Protein AF-A0AAU3FUR0-F1 (afdb_monomer_lite)

Radius of gyration: 19.31 Å; chains: 1; b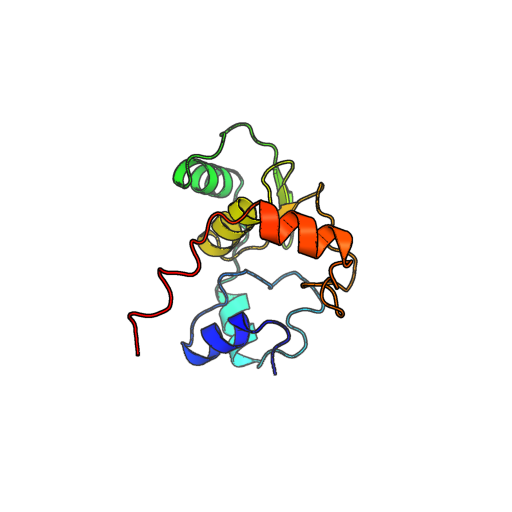ounding box: 51×39×46 Å

Secondary structure (DSSP, 8-state):
--SSHHHHHHHHTT---TT--TT-TTTSTTS-HHHHHHHHHH--PPPHHHHHHHHHHTT--TT--EEE-SS-EEESS--HHHHHHHHHHHTS-EEETTS---TT--SS-SS-----HHHHHHHHHH----TTGGGS--

pLDDT: mean 81.33, std 17.27, range [37.53, 97.44]

Foldseek 3Di:
DFPDVQLVVCVVVQAARLLQQPQPPPGCPPPPPSNVVRSVVLHDFDDPVRLLVQCVVVVHDSPFDWDGDGQEIEGEPCDDVSQSSSSNVRVGHYHYPVDDCDVPNPDPDPDDDDDDPVRVVVVVVVDPPDPVVPPPDD

Sequence (138 aa):
MFRKSFCGVTYAHQVADYNGHIGVPELCDICPAAQLKRCTDAHQAPTEAEFRAAMQSFGYEADAPFLVEDGHVLTHALGEQRRYALQHALGYQVWEVDHPHLHTAHGRALQGYVLSDDEQAQLDQTDPVDPRVWRECN

Structure (mmCIF, N/CA/C/O backbone):
data_AF-A0AAU3FUR0-F1
#
_entry.id   AF-A0AAU3FUR0-F1
#
loop_
_atom_site.group_PDB
_atom_site.id
_atom_site.type_symbol
_atom_site.label_atom_id
_atom_site.label_alt_id
_atom_site.label_comp_id
_atom_site.label_asym_id
_atom_site.label_entity_id
_atom_site.label_seq_id
_atom_site.pdbx_PDB_ins_code
_atom_site.Cartn_x
_atom_site.Cartn_y
_atom_site.Cartn_z
_atom_site.occupancy
_atom_site.B_iso_or_equiv
_atom_site.auth_seq_id
_atom_site.auth_comp_id
_atom_site.auth_asym_id
_atom_site.auth_atom_id
_atom_site.pdbx_PDB_model_num
ATOM 1 N N . MET A 1 1 ? 15.219 2.887 -13.160 1.00 86.00 1 MET A N 1
ATOM 2 C CA . MET A 1 1 ? 15.342 3.891 -12.077 1.00 86.00 1 MET A CA 1
ATOM 3 C C . MET A 1 1 ? 14.166 3.672 -11.127 1.00 86.00 1 MET A C 1
ATOM 5 O O . MET A 1 1 ? 13.300 2.881 -11.464 1.00 86.00 1 MET A O 1
ATOM 9 N N . PHE A 1 2 ? 14.128 4.282 -9.946 1.00 91.56 2 PHE A N 1
ATOM 10 C CA . PHE A 1 2 ? 12.978 4.184 -9.036 1.00 91.56 2 PHE A CA 1
ATOM 11 C C . PHE A 1 2 ? 12.732 5.551 -8.397 1.00 91.56 2 PHE A C 1
ATOM 13 O O . PHE A 1 2 ? 13.705 6.218 -8.049 1.00 91.56 2 PHE A O 1
ATOM 20 N N . ARG A 1 3 ? 11.467 5.969 -8.222 1.00 89.50 3 ARG A N 1
ATOM 21 C CA . ARG A 1 3 ? 11.148 7.176 -7.427 1.00 89.50 3 ARG A CA 1
ATOM 22 C C . ARG A 1 3 ? 11.217 6.912 -5.931 1.00 89.50 3 ARG A C 1
ATOM 24 O O . ARG A 1 3 ? 11.526 7.806 -5.153 1.00 89.50 3 ARG A O 1
ATOM 31 N N . LYS A 1 4 ? 10.922 5.674 -5.536 1.00 88.38 4 LYS A N 1
ATOM 32 C CA . LYS A 1 4 ? 10.902 5.220 -4.149 1.00 88.38 4 LYS A CA 1
ATOM 33 C C . LYS A 1 4 ? 12.024 4.219 -3.927 1.00 88.38 4 LYS A C 1
ATOM 35 O O . LYS A 1 4 ? 12.080 3.190 -4.599 1.00 88.38 4 LYS A O 1
ATOM 40 N N . SER A 1 5 ? 12.899 4.505 -2.965 1.00 88.25 5 SER A N 1
ATOM 41 C CA . SER A 1 5 ? 14.065 3.666 -2.658 1.00 88.25 5 SER A CA 1
ATOM 42 C C . SER A 1 5 ? 13.676 2.223 -2.324 1.00 88.25 5 SER A C 1
ATOM 44 O O . SER A 1 5 ? 14.353 1.292 -2.755 1.00 88.25 5 SER A O 1
ATOM 46 N N . PHE A 1 6 ? 12.541 2.019 -1.645 1.00 87.88 6 PHE A N 1
ATOM 47 C CA . PHE A 1 6 ? 12.024 0.684 -1.324 1.00 87.88 6 PHE A CA 1
ATOM 48 C C . PHE A 1 6 ? 11.655 -0.155 -2.557 1.00 87.88 6 PHE A C 1
ATOM 50 O O . PHE A 1 6 ? 11.847 -1.370 -2.533 1.00 87.88 6 PHE A O 1
ATOM 57 N N . CYS A 1 7 ? 11.242 0.457 -3.673 1.00 93.69 7 CYS A N 1
ATOM 58 C CA . CYS A 1 7 ? 11.056 -0.276 -4.930 1.00 93.69 7 CYS A CA 1
ATOM 59 C C . CYS A 1 7 ? 12.385 -0.814 -5.482 1.00 93.69 7 CYS A C 1
ATOM 61 O O . CYS A 1 7 ? 12.418 -1.888 -6.075 1.00 93.69 7 CYS A O 1
ATOM 63 N N . GLY A 1 8 ? 13.491 -0.094 -5.266 1.00 94.19 8 GLY A N 1
ATOM 64 C CA . GLY A 1 8 ? 14.827 -0.568 -5.630 1.00 94.19 8 GLY A CA 1
ATOM 65 C C . GLY A 1 8 ? 15.289 -1.745 -4.772 1.00 94.19 8 GLY A C 1
ATOM 66 O O . GLY A 1 8 ? 15.827 -2.716 -5.302 1.00 94.19 8 GLY A O 1
ATOM 67 N N . VAL A 1 9 ? 15.022 -1.690 -3.463 1.00 95.31 9 VAL A N 1
ATOM 68 C CA . VAL A 1 9 ? 15.315 -2.788 -2.526 1.00 95.31 9 VAL A CA 1
ATOM 69 C C . VAL A 1 9 ? 14.531 -4.043 -2.914 1.00 95.31 9 VAL A C 1
ATOM 71 O O . VAL A 1 9 ? 15.118 -5.096 -3.151 1.00 95.31 9 VAL A O 1
ATOM 74 N N . THR A 1 10 ? 13.212 -3.933 -3.059 1.00 96.12 10 THR A N 1
ATOM 75 C CA . THR A 1 10 ? 12.345 -5.076 -3.403 1.00 96.12 10 THR A CA 1
ATOM 76 C C . THR A 1 10 ? 12.664 -5.653 -4.782 1.00 96.12 10 THR A C 1
ATOM 78 O O . THR A 1 10 ? 12.683 -6.874 -4.944 1.00 96.12 10 THR A O 1
ATOM 81 N N . TYR A 1 11 ? 13.067 -4.810 -5.739 1.00 97.19 11 TYR A N 1
ATOM 82 C CA . TYR A 1 11 ? 13.589 -5.264 -7.027 1.00 97.19 11 TYR A CA 1
ATOM 83 C C . TYR A 1 11 ? 14.852 -6.119 -6.910 1.00 97.19 11 TYR A C 1
ATOM 85 O O . TYR A 1 11 ? 14.918 -7.180 -7.540 1.00 97.19 11 TYR A O 1
ATOM 93 N N . ALA A 1 12 ? 15.827 -5.694 -6.099 1.00 97.19 12 ALA A N 1
ATOM 94 C CA . ALA A 1 12 ? 17.050 -6.458 -5.853 1.00 97.19 12 ALA A CA 1
ATOM 95 C C . ALA A 1 12 ? 16.756 -7.818 -5.197 1.00 97.19 12 ALA A C 1
ATOM 97 O O . ALA A 1 12 ? 17.395 -8.814 -5.531 1.00 97.19 12 ALA A O 1
ATOM 98 N N . HIS A 1 13 ? 15.740 -7.873 -4.333 1.00 97.06 13 HIS A N 1
ATOM 99 C CA . HIS A 1 13 ? 15.269 -9.100 -3.683 1.00 97.06 13 HIS A CA 1
ATOM 100 C C . HIS A 1 13 ? 14.283 -9.924 -4.517 1.00 97.06 13 HIS A C 1
ATOM 102 O O . HIS A 1 13 ? 13.839 -10.978 -4.078 1.00 97.06 13 HIS A O 1
ATOM 108 N N . GLN A 1 14 ? 13.953 -9.475 -5.725 1.00 97.44 14 GLN A N 1
ATOM 109 C CA . GLN A 1 14 ? 13.026 -10.147 -6.629 1.00 97.44 14 GLN A CA 1
ATOM 110 C C . GLN A 1 14 ? 11.596 -10.335 -6.093 1.00 97.44 14 GLN A C 1
ATOM 112 O O . GLN A 1 14 ? 10.875 -11.215 -6.562 1.00 97.44 14 GLN A O 1
ATOM 117 N N . VAL A 1 15 ? 11.164 -9.472 -5.175 1.00 96.81 15 VAL A N 1
ATOM 118 C CA . VAL A 1 15 ? 9.823 -9.491 -4.570 1.00 96.81 15 VAL A CA 1
ATOM 119 C C . VAL A 1 15 ? 9.009 -8.267 -4.993 1.00 96.81 15 VAL A C 1
ATOM 121 O O . VAL A 1 15 ? 9.561 -7.285 -5.496 1.00 96.81 15 VAL A O 1
ATOM 124 N N . ALA A 1 16 ? 7.687 -8.324 -4.822 1.00 95.56 16 ALA A N 1
ATOM 125 C CA . ALA A 1 16 ? 6.824 -7.160 -5.006 1.00 95.56 16 ALA A CA 1
ATOM 126 C C . ALA A 1 16 ? 7.115 -6.082 -3.947 1.00 95.56 16 ALA A C 1
ATOM 128 O O . ALA A 1 16 ? 7.619 -6.371 -2.860 1.00 95.56 16 ALA A O 1
ATOM 129 N N . ASP A 1 17 ? 6.810 -4.829 -4.278 1.00 94.31 17 ASP A N 1
ATOM 130 C CA . ASP A 1 17 ? 6.876 -3.737 -3.310 1.00 94.31 17 ASP A CA 1
ATOM 131 C C . ASP A 1 17 ? 5.733 -3.851 -2.299 1.00 94.31 17 ASP A C 1
ATOM 133 O O . ASP A 1 17 ? 4.566 -3.894 -2.676 1.00 94.31 17 ASP A O 1
ATOM 137 N N . TYR A 1 18 ? 6.078 -3.856 -1.016 1.00 91.25 18 TYR A N 1
ATOM 138 C CA . TYR A 1 18 ? 5.118 -3.974 0.078 1.00 91.25 18 TYR A CA 1
ATOM 139 C C . TYR A 1 18 ? 4.497 -2.628 0.483 1.00 91.25 18 TYR A C 1
ATOM 141 O O . TYR A 1 18 ? 3.629 -2.604 1.340 1.00 91.25 18 TYR A O 1
ATOM 149 N N . ASN A 1 19 ? 4.898 -1.500 -0.117 1.00 89.62 19 ASN A N 1
ATOM 150 C CA . ASN A 1 19 ? 4.170 -0.234 0.050 1.00 89.62 19 ASN A CA 1
ATOM 151 C C . ASN A 1 19 ? 2.939 -0.151 -0.868 1.00 89.62 19 ASN A C 1
ATOM 153 O O . ASN A 1 19 ? 2.085 0.709 -0.671 1.00 89.62 19 ASN A O 1
ATOM 157 N N . GLY A 1 20 ? 2.841 -1.017 -1.883 1.00 90.31 20 GLY A N 1
ATOM 158 C CA . GLY A 1 20 ? 1.648 -1.139 -2.715 1.00 90.31 20 GLY A CA 1
ATOM 159 C C . GLY A 1 20 ? 1.427 -0.005 -3.713 1.00 90.31 20 GLY A C 1
ATOM 160 O O . GLY A 1 20 ? 0.289 0.363 -3.942 1.00 90.31 20 GLY A O 1
ATOM 161 N N . HIS A 1 21 ? 2.472 0.568 -4.319 1.00 91.38 21 HIS A N 1
ATOM 162 C CA . HIS A 1 21 ? 2.341 1.754 -5.192 1.00 91.38 21 HIS A CA 1
ATOM 163 C C . HIS A 1 21 ? 1.526 1.570 -6.495 1.00 91.38 21 HIS A C 1
ATOM 165 O O . HIS A 1 21 ? 1.309 2.545 -7.215 1.00 91.38 21 HIS A O 1
ATOM 171 N N . ILE A 1 22 ? 1.102 0.349 -6.839 1.00 90.56 22 ILE A N 1
ATOM 172 C CA . ILE A 1 22 ? 0.216 0.130 -7.991 1.00 90.56 22 ILE A CA 1
ATOM 173 C C . ILE A 1 22 ? -1.113 0.848 -7.738 1.00 90.56 22 ILE A C 1
ATOM 175 O O . ILE A 1 22 ? -1.660 0.764 -6.646 1.00 90.56 22 ILE A O 1
ATOM 179 N N . GLY A 1 23 ? -1.612 1.567 -8.745 1.00 81.50 23 GLY A N 1
ATOM 180 C CA . GLY A 1 23 ? -2.820 2.389 -8.623 1.00 81.50 23 GLY A CA 1
ATOM 181 C C . GLY A 1 23 ? -2.550 3.844 -8.233 1.00 81.50 23 GLY A C 1
ATOM 182 O O . GLY A 1 23 ? -3.431 4.674 -8.414 1.00 81.50 23 GLY A O 1
ATOM 183 N N . VAL A 1 24 ? -1.326 4.188 -7.809 1.00 82.44 24 VAL A N 1
ATOM 184 C CA . VAL A 1 24 ? -0.883 5.584 -7.682 1.00 82.44 24 VAL A CA 1
ATOM 185 C C . VAL A 1 24 ? -0.165 5.951 -8.975 1.00 82.44 24 VAL A C 1
ATOM 187 O O . VAL A 1 24 ? 0.921 5.410 -9.239 1.00 82.44 24 VAL A O 1
ATOM 190 N N . PRO A 1 25 ? -0.737 6.837 -9.812 1.00 67.75 25 PRO A N 1
ATOM 191 C CA . PRO A 1 25 ? -0.022 7.377 -10.960 1.00 67.75 25 PRO A CA 1
ATOM 192 C C . PRO A 1 25 ? 1.283 8.040 -10.476 1.00 67.75 25 PRO A C 1
ATOM 194 O O . PRO A 1 25 ? 1.565 8.093 -9.287 1.00 67.75 25 PRO A O 1
ATOM 197 N N . GLU A 1 26 ? 2.176 8.465 -11.361 1.00 79.56 26 GLU A N 1
ATOM 198 C CA . GLU A 1 26 ? 3.457 9.113 -11.013 1.00 79.56 26 GLU A CA 1
ATOM 199 C C . GLU A 1 26 ? 4.503 8.330 -10.190 1.00 79.56 26 GLU A C 1
ATOM 201 O O . GLU A 1 26 ? 5.676 8.648 -10.335 1.00 79.56 26 GLU A O 1
ATOM 206 N N . LEU A 1 27 ? 4.182 7.323 -9.368 1.00 86.00 27 LEU A N 1
ATOM 207 C CA . LEU A 1 27 ? 5.180 6.635 -8.526 1.00 86.00 27 LEU A CA 1
ATOM 208 C C . LEU A 1 27 ? 5.947 5.536 -9.257 1.00 86.00 27 LEU A C 1
ATOM 210 O O . LEU A 1 27 ? 7.141 5.329 -9.009 1.00 86.00 27 LEU A O 1
ATOM 214 N N . CYS A 1 28 ? 5.257 4.824 -10.144 1.00 90.44 28 CYS A N 1
ATOM 215 C CA . CYS A 1 28 ? 5.788 3.647 -10.827 1.00 90.44 28 CYS A CA 1
ATOM 216 C C . CYS A 1 28 ? 6.218 3.906 -12.278 1.00 90.44 28 CYS A C 1
ATOM 218 O O . CYS A 1 28 ? 6.720 2.988 -12.924 1.00 90.44 28 CYS A O 1
ATOM 220 N N . ASP A 1 29 ? 6.061 5.131 -12.782 1.00 89.44 29 ASP A N 1
ATOM 221 C CA . ASP A 1 29 ? 6.295 5.515 -14.183 1.00 89.44 29 ASP A CA 1
ATOM 222 C C . ASP A 1 29 ? 7.734 5.269 -14.682 1.00 89.44 29 ASP A C 1
ATOM 224 O O . ASP A 1 29 ? 7.950 5.060 -15.873 1.00 89.44 29 ASP A O 1
ATOM 228 N N . ILE A 1 30 ? 8.715 5.243 -13.776 1.00 92.06 30 ILE A N 1
ATOM 229 C CA . ILE A 1 30 ? 10.130 4.979 -14.092 1.00 92.06 30 ILE A CA 1
ATOM 230 C C . ILE A 1 30 ? 10.650 3.623 -13.591 1.00 92.06 30 ILE A C 1
ATOM 232 O O . ILE A 1 30 ? 11.845 3.333 -13.755 1.00 92.06 30 ILE A O 1
ATOM 236 N N . CYS A 1 31 ? 9.795 2.803 -12.967 1.00 94.38 31 CYS A N 1
ATOM 237 C CA . CYS A 1 31 ? 10.170 1.478 -12.471 1.00 94.38 31 CYS A CA 1
ATOM 238 C C . CYS A 1 31 ? 10.534 0.535 -13.636 1.00 94.38 31 CYS A C 1
ATOM 240 O O . CYS A 1 31 ? 9.901 0.580 -14.691 1.00 94.38 31 CYS A O 1
ATOM 242 N N . PRO A 1 32 ? 11.518 -0.372 -13.476 1.00 95.81 32 PRO A N 1
ATOM 243 C CA . PRO A 1 32 ? 11.793 -1.402 -14.472 1.00 95.81 32 PRO A CA 1
ATOM 244 C C . PRO A 1 32 ? 10.562 -2.280 -14.723 1.00 95.81 32 PRO A C 1
ATOM 246 O O . PRO A 1 32 ? 9.884 -2.679 -13.775 1.00 95.81 32 PRO A O 1
ATOM 249 N N . ALA A 1 33 ? 10.333 -2.665 -15.982 1.00 96.12 33 ALA A N 1
ATOM 250 C CA . ALA A 1 33 ? 9.176 -3.471 -16.385 1.00 96.12 33 ALA A CA 1
ATOM 251 C C . ALA A 1 33 ? 9.039 -4.782 -15.590 1.00 96.12 33 ALA A C 1
ATOM 253 O O . ALA A 1 33 ? 7.933 -5.191 -15.251 1.00 96.12 33 ALA A O 1
ATOM 254 N N . ALA A 1 34 ? 10.162 -5.417 -15.236 1.00 96.94 34 ALA A N 1
ATOM 255 C CA . ALA A 1 34 ? 10.157 -6.622 -14.410 1.00 96.94 34 ALA A CA 1
ATOM 256 C C . ALA A 1 34 ? 9.621 -6.369 -12.989 1.00 96.94 34 ALA A C 1
ATOM 258 O O . ALA A 1 34 ? 8.905 -7.216 -12.461 1.00 96.94 34 ALA A O 1
ATOM 259 N N . GLN A 1 35 ? 9.923 -5.214 -12.379 1.00 96.75 35 GLN A N 1
ATOM 260 C CA . GLN A 1 35 ? 9.356 -4.861 -11.074 1.00 96.75 35 GLN A CA 1
ATOM 261 C C . GLN A 1 35 ? 7.882 -4.508 -11.195 1.00 96.75 35 GLN A C 1
ATOM 263 O O . GLN A 1 35 ? 7.083 -4.990 -10.401 1.00 96.75 35 GLN A O 1
ATOM 268 N N . LEU A 1 36 ? 7.531 -3.707 -12.207 1.00 95.31 36 LEU A N 1
ATOM 269 C CA . LEU A 1 36 ? 6.145 -3.332 -12.462 1.00 95.31 36 LEU A CA 1
ATOM 270 C C . LEU A 1 36 ? 5.277 -4.581 -12.617 1.00 95.31 36 LEU A C 1
ATOM 272 O O . LEU A 1 36 ? 4.272 -4.694 -11.931 1.00 95.31 36 LEU A O 1
ATOM 276 N 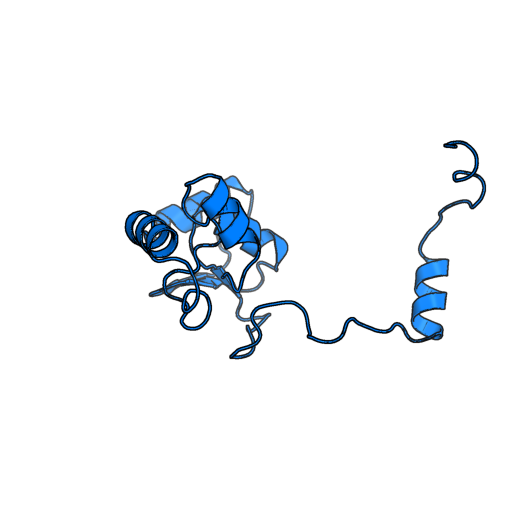N . LYS A 1 37 ? 5.725 -5.565 -13.409 1.00 96.50 37 LYS A N 1
ATOM 277 C CA . LYS A 1 37 ? 5.021 -6.839 -13.564 1.00 96.50 37 LYS A CA 1
ATOM 278 C C . LYS A 1 37 ? 4.816 -7.557 -12.228 1.00 96.50 37 LYS A C 1
ATOM 280 O O . LYS A 1 37 ? 3.694 -7.944 -11.937 1.00 96.50 37 LYS A O 1
ATOM 285 N N . ARG A 1 38 ? 5.864 -7.725 -11.410 1.00 97.12 38 ARG A N 1
ATOM 286 C CA . ARG A 1 38 ? 5.742 -8.394 -10.098 1.00 97.12 38 ARG A CA 1
ATOM 287 C C . ARG A 1 38 ? 4.755 -7.680 -9.184 1.00 97.12 38 ARG A C 1
ATOM 289 O O . ARG A 1 38 ? 3.953 -8.337 -8.535 1.00 97.12 38 ARG A O 1
ATOM 296 N N . CYS A 1 39 ? 4.825 -6.352 -9.130 1.00 95.56 39 CYS A N 1
ATOM 297 C CA . CYS A 1 39 ? 3.912 -5.563 -8.319 1.00 95.56 39 CYS A CA 1
ATOM 298 C C . CYS A 1 39 ? 2.476 -5.667 -8.839 1.00 95.56 39 CYS A C 1
ATOM 300 O O . CYS A 1 39 ? 1.580 -5.845 -8.033 1.00 95.56 39 CYS A O 1
ATOM 302 N N . THR A 1 40 ? 2.251 -5.609 -10.156 1.00 94.50 40 THR A N 1
ATOM 303 C CA . THR A 1 40 ? 0.920 -5.792 -10.752 1.00 94.50 40 THR A CA 1
ATOM 304 C C . THR A 1 40 ? 0.368 -7.193 -10.495 1.00 94.50 40 THR A C 1
ATOM 306 O O . THR A 1 40 ? -0.791 -7.312 -10.124 1.00 94.50 40 THR A O 1
ATOM 309 N N . ASP A 1 41 ? 1.186 -8.242 -10.637 1.00 96.00 41 ASP A N 1
ATOM 310 C CA . ASP A 1 41 ? 0.771 -9.627 -10.372 1.00 96.00 41 ASP A CA 1
ATOM 311 C C . ASP A 1 41 ? 0.405 -9.846 -8.889 1.00 96.00 41 ASP A C 1
ATOM 313 O O . ASP A 1 41 ? -0.451 -10.670 -8.581 1.00 96.00 41 ASP A O 1
ATOM 317 N N . ALA A 1 42 ? 1.072 -9.135 -7.973 1.00 94.06 42 ALA A N 1
ATOM 318 C CA . ALA A 1 42 ? 0.835 -9.212 -6.531 1.00 94.06 42 ALA A CA 1
ATOM 319 C C . ALA A 1 42 ? -0.218 -8.213 -6.023 1.00 94.06 42 ALA A C 1
ATOM 321 O O . ALA A 1 42 ? -0.582 -8.261 -4.849 1.00 94.06 42 ALA A O 1
ATOM 322 N N . HIS A 1 43 ? -0.671 -7.281 -6.864 1.00 93.56 43 HIS A N 1
ATOM 323 C CA . HIS A 1 43 ? -1.574 -6.222 -6.444 1.00 93.56 43 HIS A CA 1
ATOM 324 C C . HIS A 1 43 ? -2.985 -6.770 -6.268 1.00 93.56 43 HIS A C 1
ATOM 326 O O . HIS A 1 43 ? -3.637 -7.170 -7.231 1.00 93.56 43 HIS A O 1
ATOM 332 N N . GLN A 1 44 ? -3.459 -6.738 -5.029 1.00 92.44 44 GLN A N 1
ATOM 333 C CA . GLN A 1 44 ? -4.801 -7.153 -4.667 1.00 92.44 44 GLN A CA 1
ATOM 334 C C . GLN A 1 44 ? -5.380 -6.122 -3.703 1.00 92.44 44 GLN A C 1
ATOM 336 O O . GLN A 1 44 ? -4.814 -5.880 -2.639 1.00 92.44 44 GLN A O 1
ATOM 341 N N . ALA A 1 45 ? -6.505 -5.513 -4.079 1.00 93.00 45 ALA A N 1
ATOM 342 C CA . ALA A 1 45 ? -7.236 -4.643 -3.169 1.00 93.00 45 ALA A CA 1
ATOM 343 C C . ALA A 1 45 ? -7.771 -5.469 -1.988 1.00 93.00 45 ALA A C 1
ATOM 345 O O . ALA A 1 45 ? -8.383 -6.519 -2.235 1.00 93.00 45 ALA A O 1
ATOM 346 N N . PRO A 1 46 ? -7.548 -5.032 -0.734 1.00 95.19 46 PRO A N 1
ATOM 347 C CA . PRO A 1 46 ? -8.101 -5.710 0.424 1.00 95.19 46 PRO A CA 1
ATOM 348 C C . PRO A 1 46 ? -9.614 -5.502 0.471 1.00 95.19 46 PRO A C 1
ATOM 350 O O . PRO A 1 46 ? -10.124 -4.415 0.209 1.00 95.19 46 PRO A O 1
ATOM 353 N N . THR A 1 47 ? -10.347 -6.531 0.868 1.00 96.19 47 THR A N 1
ATOM 354 C CA . THR A 1 47 ? -11.741 -6.383 1.291 1.00 96.19 47 THR A CA 1
ATOM 355 C C . THR A 1 47 ? -11.818 -5.623 2.618 1.00 96.19 47 THR A C 1
ATOM 357 O O . THR A 1 47 ? -10.862 -5.595 3.398 1.00 96.19 47 THR A O 1
ATOM 360 N N . GLU A 1 48 ? -12.984 -5.059 2.947 1.00 95.19 48 GLU A N 1
ATOM 361 C CA . GLU A 1 48 ? -13.182 -4.431 4.262 1.00 95.19 48 GLU A CA 1
ATOM 362 C C . GLU A 1 48 ? -12.912 -5.395 5.426 1.00 95.19 48 GLU A C 1
ATOM 364 O O . GLU A 1 48 ? -12.410 -4.987 6.473 1.00 95.19 48 GLU A O 1
ATOM 369 N N . ALA A 1 49 ? -13.249 -6.676 5.255 1.00 95.12 49 ALA A N 1
ATOM 370 C CA . ALA A 1 49 ? -13.020 -7.698 6.269 1.00 95.12 49 ALA A CA 1
ATOM 371 C C . ALA A 1 49 ? -11.520 -7.947 6.489 1.00 95.12 49 ALA A C 1
ATOM 373 O O . ALA A 1 49 ? -11.075 -8.013 7.634 1.00 95.12 49 ALA A O 1
ATOM 374 N N . GLU A 1 50 ? -10.736 -8.031 5.412 1.00 96.31 50 GLU A N 1
ATOM 375 C CA . GLU A 1 50 ? -9.276 -8.174 5.480 1.00 96.31 50 GLU A CA 1
ATOM 376 C C . GLU A 1 50 ? -8.617 -6.933 6.087 1.00 96.31 50 GLU A C 1
ATOM 378 O O . GLU A 1 50 ? -7.735 -7.064 6.936 1.00 96.31 50 GLU A O 1
ATOM 383 N N . PHE A 1 51 ? -9.085 -5.732 5.730 1.00 95.88 51 PHE A N 1
ATOM 384 C CA . PHE A 1 51 ? -8.575 -4.494 6.318 1.00 95.88 51 PHE A CA 1
ATOM 385 C C . PHE A 1 51 ? -8.858 -4.421 7.826 1.00 95.88 51 PHE A C 1
ATOM 387 O O . PHE A 1 51 ? -7.949 -4.148 8.612 1.00 95.88 51 PHE A O 1
ATOM 394 N N . ARG A 1 52 ? -10.082 -4.762 8.266 1.00 95.19 52 ARG A N 1
ATOM 395 C CA . ARG A 1 52 ? -10.417 -4.857 9.702 1.00 95.19 52 ARG A CA 1
ATOM 396 C C . ARG A 1 52 ? -9.564 -5.895 10.421 1.00 95.19 52 ARG A C 1
ATOM 398 O O . ARG A 1 52 ? -9.093 -5.625 11.523 1.00 95.19 52 ARG A O 1
ATOM 405 N N . ALA A 1 53 ? -9.345 -7.061 9.816 1.00 95.50 53 ALA A N 1
ATOM 406 C CA . ALA A 1 53 ? -8.494 -8.095 10.399 1.00 95.50 53 ALA A CA 1
ATOM 407 C C . ALA A 1 53 ? -7.044 -7.606 10.567 1.00 95.50 53 ALA A C 1
ATOM 409 O O . ALA A 1 53 ? -6.434 -7.836 11.612 1.00 95.50 53 ALA A O 1
ATOM 410 N N . ALA A 1 54 ? -6.511 -6.868 9.586 1.00 95.69 54 ALA A N 1
ATOM 411 C CA . ALA A 1 54 ? -5.193 -6.249 9.687 1.00 95.69 54 ALA A CA 1
ATOM 412 C C . ALA A 1 54 ? -5.135 -5.216 10.825 1.00 95.69 54 ALA A C 1
ATOM 414 O O . ALA A 1 54 ? -4.230 -5.286 11.657 1.00 95.69 54 ALA A O 1
ATOM 415 N N . MET A 1 55 ? -6.125 -4.323 10.933 1.00 95.56 55 MET A N 1
ATOM 416 C CA . MET A 1 55 ? -6.222 -3.361 12.043 1.00 95.56 55 MET A CA 1
ATOM 417 C C . MET A 1 55 ? -6.233 -4.056 13.409 1.00 95.56 55 MET A C 1
ATOM 419 O O . MET A 1 55 ? -5.466 -3.685 14.298 1.00 95.56 55 MET A O 1
ATOM 423 N N . GLN A 1 56 ? -7.032 -5.114 13.557 1.00 94.81 56 GLN A N 1
ATOM 424 C CA . GLN A 1 56 ? -7.088 -5.912 14.784 1.00 94.81 56 GLN A CA 1
ATOM 425 C C . GLN A 1 56 ? -5.749 -6.586 15.099 1.00 94.81 56 GLN A C 1
ATOM 427 O O . GLN A 1 56 ? -5.337 -6.606 16.258 1.00 94.81 56 GLN A O 1
ATOM 432 N N . SER A 1 57 ? -5.036 -7.094 14.088 1.00 96.00 57 SER A N 1
ATOM 433 C CA . SER A 1 57 ? -3.732 -7.744 14.281 1.00 96.00 57 SER A CA 1
ATOM 434 C C . SER A 1 57 ? -2.661 -6.803 14.850 1.00 96.00 57 SER A C 1
ATOM 436 O O . S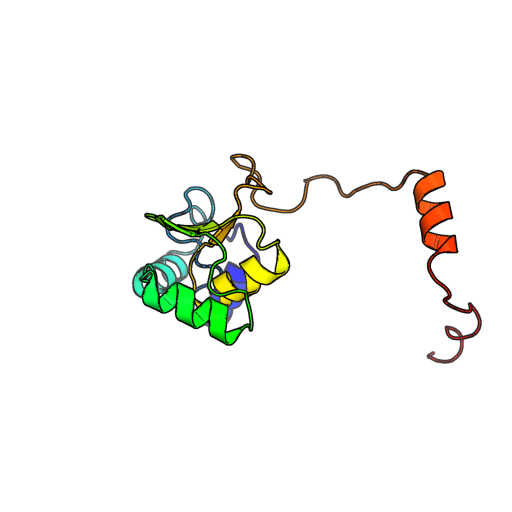ER A 1 57 ? -1.765 -7.253 15.562 1.00 96.00 57 SER A O 1
ATOM 438 N N . PHE A 1 58 ? -2.787 -5.496 14.596 1.00 94.44 58 PHE A N 1
ATOM 439 C CA . PHE A 1 58 ? -1.926 -4.456 15.161 1.00 94.44 58 PHE A CA 1
ATOM 440 C C . PHE A 1 58 ? -2.474 -3.831 16.454 1.00 94.44 58 PHE A C 1
ATOM 442 O O . PHE A 1 58 ? -1.855 -2.916 17.000 1.00 94.44 58 PHE A O 1
ATOM 449 N N . GLY A 1 59 ? -3.615 -4.313 16.958 1.00 94.44 59 GLY A N 1
ATOM 450 C CA . GLY A 1 59 ? -4.266 -3.782 18.155 1.00 94.44 59 GLY A CA 1
ATOM 451 C C . GLY A 1 59 ? -4.857 -2.385 17.960 1.00 94.44 59 GLY A C 1
ATOM 452 O O . GLY A 1 59 ? -4.873 -1.599 18.903 1.00 94.44 59 GLY A O 1
ATOM 453 N N . TYR A 1 60 ? -5.281 -2.042 16.740 1.00 93.12 60 TYR A N 1
ATOM 454 C CA . TYR A 1 60 ? -5.965 -0.777 16.466 1.00 93.12 60 TYR A CA 1
ATOM 455 C C . TYR A 1 60 ? -7.457 -0.892 16.774 1.00 93.12 60 TYR A C 1
ATOM 457 O O . TYR A 1 60 ? -8.034 -1.979 16.714 1.00 93.12 60 TYR A O 1
ATOM 465 N N . GLU A 1 61 ? -8.075 0.247 17.084 1.00 85.25 61 GLU A N 1
ATOM 466 C CA . GLU A 1 61 ? -9.502 0.316 17.388 1.00 85.25 61 GLU A CA 1
ATOM 467 C C . GLU A 1 61 ? -10.333 -0.183 16.199 1.00 85.25 61 GLU A C 1
ATOM 469 O O . GLU A 1 61 ? -10.148 0.247 15.058 1.00 85.25 61 GLU A O 1
ATOM 474 N N . ALA A 1 62 ? -11.242 -1.125 16.459 1.00 73.75 62 ALA A N 1
ATOM 475 C CA . ALA A 1 62 ? -12.005 -1.814 15.416 1.00 73.75 62 ALA A CA 1
ATOM 476 C C . ALA A 1 62 ? -13.070 -0.927 14.741 1.00 73.75 62 ALA A C 1
ATOM 478 O O . ALA A 1 62 ? -13.590 -1.285 13.679 1.00 73.75 62 ALA A O 1
ATOM 479 N N . ASP A 1 63 ? -13.412 0.195 15.371 1.00 78.75 63 ASP A N 1
ATOM 480 C CA . ASP A 1 63 ? -14.391 1.180 14.918 1.00 78.75 63 ASP A CA 1
ATOM 481 C C . ASP A 1 63 ? -13.759 2.386 14.207 1.00 78.75 63 ASP A C 1
ATOM 483 O O . ASP A 1 63 ? -14.492 3.243 13.711 1.00 78.75 63 ASP A O 1
ATOM 487 N N . ALA A 1 64 ? -12.425 2.444 14.103 1.00 82.75 64 ALA A N 1
ATOM 488 C CA . ALA A 1 64 ? -11.761 3.516 13.378 1.00 82.75 64 ALA A CA 1
ATOM 489 C C . ALA A 1 64 ? -12.224 3.534 11.901 1.00 82.75 64 ALA A C 1
ATOM 491 O O . ALA A 1 64 ? -12.213 2.496 11.226 1.00 82.75 64 ALA A O 1
ATOM 492 N N . PRO A 1 65 ? -12.675 4.695 11.393 1.00 87.62 65 PRO A N 1
ATOM 493 C CA . PRO A 1 65 ? -13.320 4.787 10.091 1.00 87.62 65 PRO A CA 1
ATOM 494 C C . PRO A 1 65 ? -12.317 4.623 8.945 1.00 87.62 65 PRO A C 1
ATOM 496 O O . PRO A 1 65 ? -11.233 5.211 8.943 1.00 87.62 65 PRO A O 1
ATOM 499 N N . PHE A 1 66 ? -12.720 3.856 7.932 1.00 93.19 66 PHE A N 1
ATOM 500 C CA . PHE A 1 66 ? -11.984 3.695 6.684 1.00 93.19 66 PHE A CA 1
ATOM 501 C C . PHE A 1 66 ? -12.935 3.465 5.502 1.00 93.19 66 PHE A C 1
ATOM 503 O O . PHE A 1 66 ? -14.090 3.077 5.693 1.00 93.19 66 PHE A O 1
ATOM 510 N N . LEU A 1 67 ? -12.433 3.680 4.288 1.00 91.69 67 LEU A N 1
ATOM 511 C CA . LEU A 1 67 ? -13.112 3.402 3.025 1.00 91.69 67 LEU A CA 1
ATOM 512 C C . LEU A 1 67 ? -12.144 2.687 2.080 1.00 91.69 67 LEU A C 1
ATOM 514 O O . LEU A 1 67 ? -11.047 3.180 1.833 1.00 91.69 67 LEU A O 1
ATOM 518 N N . VAL A 1 68 ? -12.542 1.528 1.558 1.00 91.62 68 VAL A N 1
ATOM 519 C CA . VAL A 1 68 ? -11.777 0.829 0.517 1.00 91.62 68 VAL A CA 1
ATOM 520 C C . VAL A 1 68 ? -12.174 1.407 -0.838 1.00 91.62 68 VAL A C 1
ATOM 522 O O . VAL A 1 68 ? -13.336 1.312 -1.230 1.00 91.62 68 VAL A O 1
ATOM 525 N N . GLU A 1 69 ? -11.213 1.988 -1.549 1.00 86.75 69 GLU A N 1
ATOM 526 C CA . GLU A 1 69 ? -11.391 2.553 -2.885 1.00 86.75 69 GLU A CA 1
ATOM 527 C C . GLU A 1 69 ? -10.486 1.848 -3.904 1.00 86.75 69 GLU A C 1
ATOM 529 O O . GLU A 1 69 ? -9.668 0.989 -3.565 1.00 86.75 69 GLU A O 1
ATOM 534 N N . ASP A 1 70 ? -10.637 2.207 -5.180 1.00 81.62 70 ASP A N 1
ATOM 535 C CA . ASP A 1 70 ? -9.723 1.733 -6.214 1.00 81.62 70 ASP A CA 1
ATOM 536 C C . ASP A 1 70 ? -8.349 2.406 -6.052 1.00 81.62 70 ASP A C 1
ATOM 538 O O . ASP A 1 70 ? -8.217 3.632 -6.009 1.00 81.62 70 ASP A O 1
ATOM 542 N N . GLY A 1 71 ? -7.314 1.585 -5.913 1.00 83.12 71 GLY A N 1
ATOM 543 C CA . GLY A 1 71 ? -5.920 1.991 -5.740 1.00 83.12 71 GLY A CA 1
ATOM 544 C C . GLY A 1 71 ? -5.485 2.325 -4.309 1.00 83.12 71 GLY A C 1
ATOM 545 O O . GLY A 1 71 ? -4.279 2.374 -4.074 1.00 83.12 71 GLY A O 1
ATOM 546 N N . HIS A 1 72 ? -6.399 2.537 -3.351 1.00 89.75 72 HIS A N 1
ATOM 547 C CA . HIS A 1 72 ? -6.039 2.835 -1.958 1.00 89.75 72 HIS A CA 1
ATOM 548 C C . HIS A 1 72 ? -7.181 2.608 -0.949 1.00 89.75 72 HIS A C 1
ATOM 550 O O . HIS A 1 72 ? -8.351 2.523 -1.302 1.00 89.75 72 HIS A O 1
ATOM 556 N N . VAL A 1 73 ? -6.834 2.529 0.337 1.00 92.69 73 VAL A N 1
ATOM 557 C CA . VAL A 1 73 ? -7.774 2.603 1.462 1.00 92.69 73 VAL A CA 1
ATOM 558 C C . VAL A 1 73 ? -7.633 3.964 2.127 1.00 92.69 73 VAL A C 1
ATOM 560 O O . VAL A 1 73 ? -6.548 4.323 2.585 1.00 92.69 73 VAL A O 1
ATOM 563 N N . LEU A 1 74 ? -8.716 4.725 2.204 1.00 90.81 74 LEU A N 1
ATOM 564 C CA . LEU A 1 74 ? -8.753 6.014 2.880 1.00 90.81 74 LEU A CA 1
ATOM 565 C C . LEU A 1 74 ? -9.078 5.819 4.365 1.00 90.81 74 LEU A C 1
ATOM 567 O O . LEU A 1 74 ? -10.010 5.100 4.708 1.00 90.81 74 LEU A O 1
ATOM 571 N N . THR A 1 75 ? -8.322 6.462 5.250 1.00 90.25 75 THR A N 1
ATOM 572 C CA . THR A 1 75 ? -8.486 6.392 6.713 1.00 90.25 75 THR A CA 1
ATOM 573 C C . THR A 1 75 ? -8.566 7.787 7.329 1.00 90.25 75 THR A C 1
ATOM 575 O O . THR A 1 75 ? -8.234 8.783 6.681 1.00 90.25 75 THR A O 1
ATOM 578 N N . HIS A 1 76 ? -8.999 7.861 8.586 1.00 84.25 76 HIS A N 1
ATOM 579 C CA . HIS A 1 76 ? -9.006 9.085 9.387 1.00 84.25 76 HIS A CA 1
ATOM 580 C C . HIS A 1 76 ? -8.458 8.799 10.789 1.00 84.25 76 HIS A C 1
ATOM 582 O O . HIS A 1 76 ? -8.749 7.749 11.365 1.00 84.25 76 HIS A O 1
ATOM 588 N N . ALA A 1 77 ? -7.678 9.740 11.322 1.00 82.06 77 ALA A N 1
ATOM 589 C CA . ALA A 1 77 ? -7.088 9.729 12.658 1.00 82.06 77 ALA A CA 1
ATOM 590 C C . ALA A 1 77 ? -6.265 8.468 13.003 1.00 82.06 77 ALA A C 1
ATOM 592 O O . ALA A 1 77 ? -6.138 8.089 14.171 1.00 82.06 77 ALA A O 1
ATOM 593 N N . LEU A 1 78 ? -5.686 7.809 11.999 1.00 84.88 78 LEU A N 1
ATOM 594 C CA . LEU A 1 78 ? -4.846 6.630 12.182 1.00 84.88 78 LEU A CA 1
ATOM 595 C C . LEU A 1 78 ? -3.393 7.025 12.501 1.00 84.88 78 LEU A C 1
ATOM 597 O O . LEU A 1 78 ? -2.724 6.362 13.293 1.00 84.88 78 LEU A O 1
ATOM 601 N N . GLY A 1 79 ? -2.915 8.124 11.924 1.00 84.00 79 GLY A N 1
ATOM 602 C CA . GLY A 1 79 ? -1.546 8.607 12.017 1.00 84.00 79 GLY A CA 1
ATOM 603 C C . GLY A 1 79 ? -0.563 7.835 11.130 1.00 84.00 79 GLY A C 1
ATOM 604 O O . GLY A 1 79 ? -0.734 6.656 10.808 1.00 84.00 79 GLY A O 1
ATOM 605 N N . GLU A 1 80 ? 0.533 8.505 10.767 1.00 84.31 80 GLU A N 1
ATOM 606 C CA . GLU A 1 80 ? 1.493 8.034 9.761 1.00 84.31 80 GLU A CA 1
ATOM 607 C C . GLU A 1 80 ? 2.074 6.637 10.049 1.00 84.31 80 GLU A C 1
ATOM 609 O O . GLU A 1 80 ? 2.111 5.785 9.162 1.00 84.31 80 GLU A O 1
ATOM 614 N N . GLN A 1 81 ? 2.512 6.374 11.284 1.00 89.00 81 GLN A N 1
ATOM 615 C CA . GLN A 1 81 ? 3.183 5.111 11.621 1.00 89.00 81 GLN A CA 1
ATOM 616 C C . GLN A 1 81 ? 2.239 3.908 11.543 1.00 89.00 81 GLN A C 1
ATOM 618 O O . GLN A 1 81 ? 2.603 2.857 11.014 1.00 89.00 81 GLN A O 1
ATOM 623 N N . ARG A 1 82 ? 1.007 4.069 12.033 1.00 91.94 82 ARG A N 1
ATOM 624 C CA . ARG A 1 82 ? -0.008 3.011 11.994 1.00 91.94 82 ARG A CA 1
ATOM 625 C C . ARG A 1 82 ? -0.465 2.737 10.564 1.00 91.94 82 ARG A C 1
ATOM 627 O O . ARG A 1 82 ? -0.617 1.584 10.165 1.00 91.94 82 ARG A O 1
ATOM 634 N N . ARG A 1 83 ? -0.592 3.797 9.765 1.00 91.31 83 ARG A N 1
ATOM 635 C CA . ARG A 1 83 ? -0.860 3.713 8.329 1.00 91.31 83 ARG A CA 1
ATOM 636 C C . ARG A 1 83 ? 0.220 2.908 7.600 1.00 91.31 83 ARG A C 1
ATOM 638 O O . ARG A 1 83 ? -0.126 2.002 6.849 1.00 91.31 83 ARG A O 1
ATOM 645 N N . TYR A 1 84 ? 1.509 3.167 7.850 1.00 90.88 84 TYR A N 1
ATOM 646 C CA . TYR A 1 84 ? 2.598 2.390 7.235 1.00 90.88 84 TYR A CA 1
ATOM 647 C C . TYR A 1 84 ? 2.573 0.911 7.619 1.00 90.88 84 TYR A C 1
ATOM 649 O O . TYR A 1 84 ? 2.825 0.064 6.765 1.00 90.88 84 TYR A O 1
ATOM 657 N N . ALA A 1 85 ? 2.245 0.582 8.870 1.00 93.69 85 ALA A N 1
ATOM 658 C CA . ALA A 1 85 ? 2.127 -0.812 9.292 1.00 93.69 85 ALA A CA 1
ATOM 659 C C . ALA A 1 85 ? 1.060 -1.564 8.477 1.00 93.69 85 ALA A C 1
ATOM 661 O O . ALA A 1 85 ? 1.330 -2.657 7.977 1.00 93.69 85 ALA A O 1
ATOM 662 N N . LEU A 1 86 ? -0.109 -0.947 8.265 1.00 94.69 86 LEU A N 1
ATOM 663 C CA . LEU A 1 86 ? -1.163 -1.512 7.416 1.00 94.69 86 LEU A CA 1
ATOM 664 C C . LEU A 1 86 ? -0.739 -1.595 5.947 1.00 94.69 86 LEU A C 1
ATOM 666 O O . LEU A 1 86 ? -0.956 -2.633 5.327 1.00 94.69 86 LEU A O 1
ATOM 670 N N . GLN A 1 87 ? -0.095 -0.551 5.408 1.00 93.44 87 GLN A N 1
ATOM 671 C CA . GLN A 1 87 ? 0.420 -0.566 4.034 1.00 93.44 87 GLN A CA 1
ATOM 672 C C . GLN A 1 87 ? 1.352 -1.758 3.809 1.00 93.44 87 GLN A C 1
ATOM 674 O O . GLN A 1 87 ? 1.136 -2.540 2.889 1.00 93.44 87 GLN A O 1
ATOM 679 N N . HIS A 1 88 ? 2.339 -1.931 4.690 1.00 93.81 88 HIS A N 1
ATOM 680 C CA . HIS A 1 88 ? 3.323 -3.007 4.602 1.00 93.81 88 HIS A CA 1
ATOM 681 C C . HIS A 1 88 ? 2.716 -4.399 4.778 1.00 93.81 88 HIS A C 1
ATOM 683 O O . HIS A 1 88 ? 3.152 -5.339 4.116 1.00 93.81 88 HIS A O 1
ATOM 689 N N . ALA A 1 89 ? 1.729 -4.541 5.666 1.00 94.69 89 ALA A N 1
ATOM 690 C CA . ALA A 1 89 ? 1.059 -5.816 5.896 1.00 94.69 89 ALA A CA 1
ATOM 691 C C . ALA A 1 89 ? 0.194 -6.244 4.707 1.00 94.69 89 ALA A C 1
ATOM 693 O O . ALA A 1 89 ? 0.114 -7.431 4.403 1.00 94.69 89 ALA A O 1
AT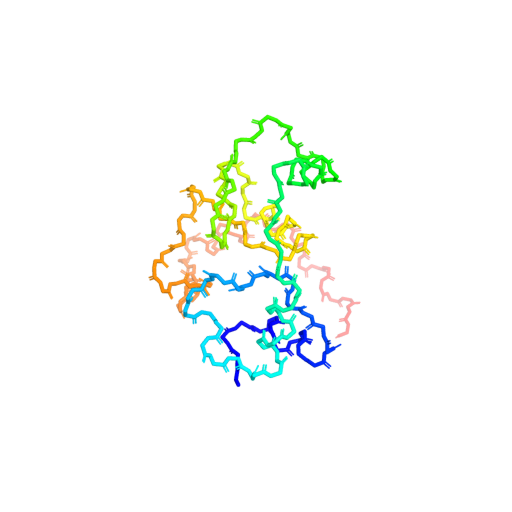OM 694 N N . LEU A 1 90 ? -0.451 -5.280 4.048 1.00 94.69 90 LEU A N 1
ATOM 695 C CA . LEU A 1 90 ? -1.409 -5.538 2.975 1.00 94.69 90 LEU A CA 1
ATOM 696 C C . LEU A 1 90 ? -0.793 -5.434 1.578 1.00 94.69 90 LEU A C 1
ATOM 698 O O . LEU A 1 90 ? -1.404 -5.885 0.615 1.00 94.69 90 LEU A O 1
ATOM 702 N N . GLY A 1 91 ? 0.390 -4.828 1.437 1.00 93.88 91 GLY A N 1
ATOM 703 C CA . GLY A 1 91 ? 0.955 -4.524 0.123 1.00 93.88 91 GLY A CA 1
ATOM 704 C C . GLY A 1 91 ? 0.077 -3.563 -0.685 1.00 93.88 91 GLY A C 1
ATOM 705 O O . GLY A 1 91 ? 0.047 -3.644 -1.913 1.00 93.88 91 GLY A O 1
ATOM 706 N N . TYR A 1 92 ? -0.658 -2.678 -0.005 1.00 94.00 92 TYR A N 1
ATOM 707 C CA . TYR A 1 92 ? -1.669 -1.802 -0.600 1.00 94.00 92 TYR A CA 1
ATOM 708 C C . TYR A 1 92 ? -1.582 -0.390 -0.023 1.00 94.00 92 TYR A C 1
ATOM 710 O O . TYR A 1 92 ? -1.225 -0.212 1.142 1.00 94.00 92 TYR A O 1
ATOM 718 N N . GLN A 1 93 ? -1.913 0.631 -0.814 1.00 90.88 93 GLN A N 1
ATOM 719 C CA . GLN A 1 93 ? -1.883 2.003 -0.318 1.00 90.88 93 GLN A CA 1
ATOM 720 C C . GLN A 1 93 ? -2.958 2.231 0.736 1.00 90.88 93 GLN A C 1
ATOM 722 O O . GLN A 1 93 ? -4.129 1.933 0.542 1.00 90.88 93 GLN A O 1
ATOM 727 N N . VAL A 1 94 ? -2.545 2.837 1.839 1.00 91.44 94 VAL A N 1
ATOM 728 C CA . VAL A 1 94 ? -3.425 3.420 2.851 1.00 91.44 94 VAL A CA 1
ATOM 729 C C . VAL A 1 94 ? -3.134 4.911 2.928 1.00 91.44 94 VAL A C 1
ATOM 731 O O . VAL A 1 94 ? -1.981 5.290 3.158 1.00 91.44 94 VAL A O 1
ATOM 734 N N . TRP A 1 95 ? -4.142 5.740 2.691 1.00 87.94 95 TRP A N 1
ATOM 735 C CA . TRP A 1 95 ? -4.081 7.200 2.750 1.00 87.94 95 TRP A CA 1
ATOM 736 C C . TRP A 1 95 ? -4.814 7.698 3.990 1.00 87.94 95 TRP A C 1
ATOM 738 O O . TRP A 1 95 ? -5.633 6.986 4.571 1.00 87.94 95 TRP A O 1
ATOM 748 N N . GLU A 1 96 ? -4.519 8.922 4.407 1.00 83.44 96 GLU A N 1
ATOM 749 C CA . GLU A 1 96 ? -5.180 9.548 5.546 1.00 83.44 96 GLU A CA 1
ATOM 750 C C . GLU A 1 96 ? -5.700 10.931 5.165 1.00 83.44 96 GLU A C 1
ATOM 752 O O . GLU A 1 96 ? -4.968 11.738 4.592 1.00 83.44 96 GLU A O 1
ATOM 757 N N . VAL A 1 97 ? -6.963 11.206 5.497 1.00 80.19 97 VAL A N 1
ATOM 758 C CA . VAL A 1 97 ? -7.603 12.495 5.185 1.00 80.19 97 VAL A CA 1
ATOM 759 C C . VAL A 1 97 ? -6.973 13.661 5.947 1.00 80.19 97 VAL A C 1
ATOM 761 O O . VAL A 1 97 ? -6.918 14.770 5.424 1.00 80.19 97 VAL A O 1
ATOM 764 N N . ASP A 1 98 ? -6.469 13.409 7.157 1.00 73.69 98 ASP A N 1
ATOM 765 C CA . ASP A 1 98 ? -5.900 14.437 8.043 1.00 73.69 98 ASP A CA 1
ATOM 766 C C . ASP A 1 98 ? -4.482 14.849 7.645 1.00 73.69 98 ASP A C 1
ATOM 768 O O . ASP A 1 98 ? -4.000 15.910 8.038 1.00 73.69 98 ASP A O 1
ATOM 772 N N . HIS A 1 99 ? -3.826 14.026 6.826 1.00 67.00 99 HIS A N 1
ATOM 773 C CA . HIS A 1 99 ? -2.495 14.273 6.286 1.00 67.00 99 HIS A CA 1
ATOM 774 C C . HIS A 1 99 ? -2.546 14.135 4.763 1.00 67.00 99 HIS A C 1
ATOM 776 O O . HIS A 1 99 ? -1.986 13.181 4.213 1.00 67.00 99 HIS A O 1
ATOM 782 N N . PRO A 1 100 ? -3.238 15.058 4.065 1.00 58.38 100 PRO A N 1
ATOM 783 C CA . PRO A 1 100 ? -3.441 14.934 2.637 1.00 58.38 100 PRO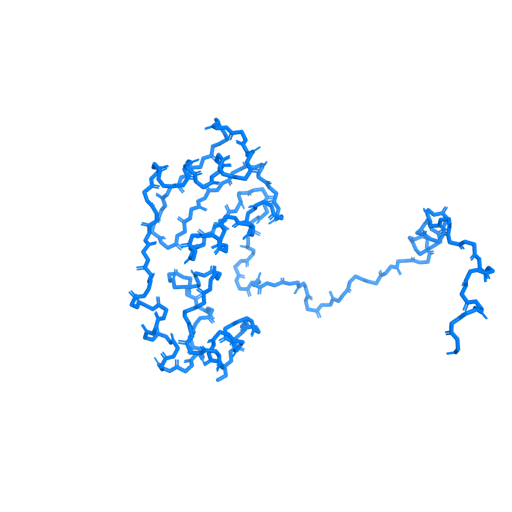 A CA 1
ATOM 784 C C . PRO A 1 100 ? -2.087 14.894 1.936 1.00 58.38 100 PRO A C 1
ATOM 786 O O . PRO A 1 100 ? -1.257 15.798 2.072 1.00 58.38 100 PRO A O 1
ATOM 789 N N . HIS A 1 101 ? -1.870 13.835 1.160 1.00 55.34 101 HIS A N 1
ATOM 790 C CA . HIS A 1 101 ? -0.765 13.787 0.222 1.00 55.34 101 HIS A CA 1
ATOM 791 C C . HIS A 1 101 ? -0.959 14.938 -0.771 1.00 55.34 101 HIS A C 1
ATOM 793 O O . HIS A 1 101 ? -1.885 14.930 -1.581 1.00 55.34 101 HIS A O 1
ATOM 799 N N . LEU A 1 102 ? -0.119 15.972 -0.680 1.00 52.47 102 LEU A N 1
ATOM 800 C CA . LEU A 1 102 ? -0.116 17.047 -1.666 1.00 52.47 102 LEU A CA 1
ATOM 801 C C . LEU A 1 102 ? 0.161 16.426 -3.042 1.00 52.47 102 LEU A C 1
ATOM 803 O O . LEU A 1 102 ? 1.114 15.662 -3.203 1.00 52.47 102 LEU A O 1
ATOM 807 N N . HIS A 1 103 ? -0.671 16.754 -4.031 1.00 43.28 103 HIS A N 1
ATOM 808 C CA . HIS A 1 103 ? -0.533 16.270 -5.405 1.00 43.28 103 HIS A CA 1
ATOM 809 C C . HIS A 1 103 ? 0.911 16.504 -5.894 1.00 43.28 103 HIS A C 1
ATOM 811 O O . HIS A 1 103 ? 1.398 17.633 -5.850 1.00 43.28 103 HIS A O 1
ATOM 817 N N . THR A 1 104 ? 1.599 15.444 -6.340 1.00 49.75 104 THR A N 1
ATOM 818 C CA . THR A 1 104 ? 3.042 15.358 -6.697 1.00 49.75 104 THR A CA 1
ATOM 819 C C . THR A 1 104 ? 4.082 15.335 -5.564 1.00 49.75 104 THR A C 1
ATOM 821 O O . THR A 1 104 ? 5.249 15.041 -5.832 1.00 49.75 104 THR A O 1
ATOM 824 N N . ALA A 1 105 ? 3.709 15.560 -4.304 1.00 51.38 105 ALA A N 1
ATOM 825 C CA . ALA A 1 105 ? 4.633 15.522 -3.170 1.00 51.38 105 ALA A CA 1
ATOM 826 C C . ALA A 1 105 ? 4.564 14.176 -2.437 1.00 51.38 105 ALA A C 1
ATOM 828 O O . ALA A 1 105 ? 4.064 14.048 -1.321 1.00 51.38 105 ALA A O 1
ATOM 829 N N . HIS A 1 106 ? 5.118 13.147 -3.072 1.00 55.22 106 HIS A N 1
ATOM 830 C CA . HIS A 1 106 ? 5.209 11.819 -2.476 1.00 55.22 106 HIS A CA 1
ATOM 831 C C . HIS A 1 106 ? 6.537 11.658 -1.734 1.00 55.22 106 HIS A C 1
ATOM 833 O O . HIS A 1 106 ? 7.438 10.952 -2.193 1.00 55.22 106 HIS A O 1
ATOM 839 N N . GLY A 1 107 ? 6.680 12.303 -0.579 1.00 54.31 107 GLY A N 1
ATOM 840 C CA . GLY A 1 107 ? 7.869 12.199 0.271 1.00 54.31 107 GLY A CA 1
ATOM 841 C C . GLY A 1 107 ? 8.062 13.403 1.190 1.00 54.31 107 GLY A C 1
ATOM 842 O O . GLY A 1 107 ? 7.287 14.354 1.147 1.00 54.31 107 GLY A O 1
ATOM 843 N N . ARG A 1 108 ? 9.116 13.357 2.019 1.00 53.03 108 ARG A N 1
ATOM 844 C CA . ARG A 1 108 ? 9.566 14.521 2.800 1.00 53.03 108 ARG A CA 1
ATOM 845 C C . ARG A 1 108 ? 9.840 15.714 1.874 1.00 53.03 108 ARG A C 1
ATOM 847 O O . ARG A 1 108 ? 10.218 15.521 0.718 1.00 53.03 108 ARG A O 1
ATOM 854 N N . ALA A 1 109 ? 9.651 16.924 2.401 1.00 44.09 109 ALA A N 1
ATOM 855 C CA . ALA A 1 109 ? 9.899 18.176 1.693 1.00 44.09 109 ALA A CA 1
ATOM 856 C C . ALA A 1 109 ? 11.297 18.209 1.038 1.00 44.09 109 ALA A C 1
ATOM 858 O O . ALA A 1 109 ? 12.254 17.641 1.564 1.00 44.09 109 ALA A O 1
ATOM 859 N N . LEU A 1 110 ? 11.409 18.888 -0.112 1.00 53.12 110 LEU A N 1
ATOM 860 C CA . LEU A 1 110 ? 12.669 19.035 -0.862 1.00 53.12 110 LEU A CA 1
ATOM 861 C C . LEU A 1 110 ? 13.766 19.746 -0.052 1.00 53.12 110 LEU A C 1
ATOM 863 O O . LEU A 1 110 ? 14.948 19.472 -0.248 1.00 53.12 110 LEU A O 1
ATOM 867 N N . GLN A 1 111 ? 13.368 20.620 0.872 1.00 44.06 111 GLN A N 1
ATOM 868 C CA . GLN A 1 111 ? 14.238 21.213 1.878 1.00 44.06 111 GLN A CA 1
ATOM 869 C C . GLN A 1 111 ? 13.961 20.538 3.226 1.00 44.06 111 GLN A C 1
ATOM 871 O O . GLN A 1 111 ? 12.805 20.422 3.636 1.00 44.06 111 GLN A O 1
ATOM 876 N N . GLY A 1 112 ? 15.016 20.118 3.926 1.00 55.25 112 GLY A N 1
ATOM 877 C CA . GLY A 1 112 ? 14.906 19.754 5.338 1.00 55.25 112 GLY A CA 1
ATOM 878 C C . GLY A 1 112 ? 14.457 20.952 6.180 1.00 55.25 112 GLY A C 1
ATOM 879 O O . GLY A 1 112 ? 14.652 22.103 5.784 1.00 55.25 112 GLY A O 1
ATOM 880 N N . TYR A 1 113 ? 13.857 20.676 7.338 1.00 61.88 113 TYR A N 1
ATOM 881 C CA . TYR A 1 113 ? 13.549 21.712 8.318 1.00 61.88 113 TYR A CA 1
ATOM 882 C C . TYR A 1 113 ? 14.858 22.284 8.864 1.00 61.88 113 TYR A C 1
ATOM 884 O O . TYR A 1 113 ? 15.670 21.539 9.414 1.00 61.88 113 TYR A O 1
ATOM 892 N N . VAL A 1 114 ? 15.086 23.583 8.675 1.00 75.06 114 VAL A N 1
ATOM 893 C CA . VAL A 1 114 ? 16.180 24.289 9.345 1.00 75.06 114 VAL A CA 1
ATOM 894 C C . VAL A 1 114 ? 15.599 24.814 10.643 1.00 75.06 114 VAL A C 1
ATOM 896 O O . VAL A 1 114 ? 14.742 25.694 10.606 1.00 75.06 114 VAL A O 1
ATOM 899 N N . LEU A 1 115 ? 16.038 24.237 11.761 1.00 73.69 115 LEU A N 1
ATOM 900 C CA . LEU A 1 115 ? 15.695 24.748 13.082 1.00 73.69 115 LEU A CA 1
ATOM 901 C C . LEU A 1 115 ? 16.152 26.205 13.166 1.00 73.69 115 LEU A C 1
ATOM 903 O O . LEU A 1 115 ? 17.279 26.531 12.786 1.00 73.69 115 LEU A O 1
ATOM 907 N N . SER A 1 116 ? 15.278 27.075 13.655 1.00 81.44 116 SER A N 1
ATOM 908 C CA . SER A 1 116 ? 15.716 28.369 14.164 1.00 81.44 116 SER A CA 1
ATOM 909 C C . SER A 1 116 ? 16.616 28.171 15.387 1.00 81.44 116 SER A C 1
ATOM 911 O O . SER A 1 116 ? 16.552 27.138 16.059 1.00 81.44 116 SER A O 1
ATOM 913 N N . ASP A 1 117 ? 17.439 29.173 15.699 1.00 82.25 117 ASP A N 1
ATOM 914 C CA . ASP A 1 117 ? 18.322 29.134 16.873 1.00 82.25 117 ASP A CA 1
ATOM 915 C C . ASP A 1 117 ? 17.533 28.862 18.169 1.00 82.25 117 ASP A C 1
ATOM 917 O O . ASP A 1 117 ? 17.994 28.130 19.046 1.00 82.25 117 ASP A O 1
ATOM 921 N N . ASP A 1 118 ? 16.305 29.381 18.253 1.00 78.38 118 ASP A N 1
ATOM 922 C CA . ASP A 1 118 ? 15.412 29.185 19.395 1.00 78.38 118 ASP A CA 1
ATOM 923 C C . ASP A 1 118 ? 14.891 27.741 19.490 1.00 78.38 118 ASP A C 1
ATOM 925 O O . ASP A 1 118 ? 14.819 27.174 20.582 1.00 78.38 118 ASP A O 1
ATOM 929 N N . GLU A 1 119 ? 14.563 27.113 18.360 1.00 67.25 119 GLU A N 1
ATOM 930 C CA . GLU A 1 119 ? 14.114 25.716 18.320 1.00 67.25 119 GLU A CA 1
ATOM 931 C C . GLU A 1 119 ? 15.255 24.743 18.611 1.00 67.25 119 GLU A C 1
ATOM 933 O O . GLU A 1 119 ? 15.050 23.758 19.319 1.00 67.25 119 GLU A O 1
ATOM 938 N N . GLN A 1 120 ? 16.465 25.037 18.125 1.00 80.62 120 GLN A N 1
ATOM 939 C CA . GLN A 1 120 ? 17.664 24.275 18.470 1.00 80.62 120 GLN A CA 1
ATOM 940 C C . GLN A 1 120 ? 17.943 24.368 19.976 1.00 80.62 120 GLN A C 1
ATOM 942 O O . GLN A 1 120 ? 18.136 23.345 20.630 1.00 80.62 120 GLN A O 1
ATOM 947 N N . ALA A 1 121 ? 17.873 25.574 20.550 1.00 75.12 121 ALA A N 1
ATOM 948 C CA . ALA A 1 121 ? 18.088 25.783 21.977 1.00 75.12 121 ALA A CA 1
ATOM 949 C C . ALA A 1 121 ? 17.037 25.076 22.846 1.00 75.12 121 ALA A C 1
ATOM 951 O O . ALA A 1 121 ? 17.366 24.600 23.933 1.00 75.12 121 ALA A O 1
ATOM 952 N N . GLN A 1 122 ? 15.781 25.006 22.400 1.00 75.12 122 GLN A N 1
ATOM 953 C CA . GLN A 1 122 ? 14.732 24.250 23.089 1.00 75.12 122 GLN A CA 1
ATOM 954 C C . GLN A 1 122 ? 14.955 22.740 22.990 1.00 75.12 122 GLN A C 1
ATOM 956 O O . GLN A 1 122 ? 14.793 22.043 23.990 1.00 75.12 122 GLN A O 1
ATOM 961 N N . LEU A 1 123 ? 15.372 22.237 21.825 1.00 69.62 123 LEU A N 1
ATOM 962 C CA . LEU A 1 123 ? 15.670 20.820 21.631 1.00 69.62 123 LEU A CA 1
ATOM 963 C C . LEU A 1 123 ? 16.814 20.364 22.552 1.00 69.62 123 LEU A C 1
ATOM 965 O O . LEU A 1 123 ? 16.664 19.378 23.276 1.00 69.62 123 LEU A O 1
ATOM 969 N N . ASP A 1 124 ? 17.898 21.142 22.609 1.00 77.00 124 ASP A N 1
ATOM 970 C CA . ASP A 1 124 ? 19.075 20.879 23.449 1.00 77.00 124 ASP A CA 1
ATOM 971 C C . ASP A 1 124 ? 18.741 20.884 24.955 1.00 77.00 124 ASP A C 1
ATOM 973 O O . ASP A 1 124 ? 19.413 20.236 25.753 1.00 77.00 124 ASP A O 1
ATOM 977 N N . GLN A 1 125 ? 17.686 21.597 25.363 1.00 72.88 125 GLN A N 1
ATOM 978 C CA . GLN A 1 125 ? 17.189 21.609 26.745 1.00 72.88 125 GLN A CA 1
ATOM 979 C C . GLN A 1 125 ? 16.294 20.406 27.076 1.00 72.88 125 GLN A C 1
ATOM 981 O O . GLN A 1 125 ? 16.103 20.093 28.252 1.00 72.88 125 GLN A O 1
ATOM 986 N N . THR A 1 126 ? 15.728 19.748 26.061 1.00 57.88 126 THR A N 1
ATOM 987 C CA . THR A 1 126 ? 14.830 18.592 26.227 1.00 57.88 126 THR A CA 1
ATOM 988 C C . THR A 1 126 ? 15.533 17.240 26.164 1.00 57.88 126 THR A C 1
ATOM 990 O O . THR A 1 126 ? 14.920 16.241 26.538 1.00 57.88 126 THR A O 1
ATOM 993 N N . ASP A 1 127 ? 16.803 17.197 25.753 1.00 48.06 127 ASP A N 1
ATOM 994 C CA . ASP A 1 127 ? 17.603 15.973 25.719 1.00 48.06 127 ASP A CA 1
ATOM 995 C C . ASP A 1 127 ? 18.521 15.893 26.957 1.00 48.06 127 ASP A C 1
ATOM 997 O O . ASP A 1 127 ? 19.534 16.592 27.027 1.00 48.06 127 ASP A O 1
ATOM 1001 N N . PRO A 1 128 ? 18.222 15.068 27.982 1.00 52.00 128 PRO A N 1
ATOM 1002 C CA . PRO A 1 128 ? 19.101 14.897 29.129 1.00 52.00 128 PRO A CA 1
ATOM 1003 C C . PRO A 1 128 ? 20.228 13.915 28.773 1.00 52.00 128 PRO A C 1
ATOM 1005 O O . PRO A 1 128 ? 20.436 12.917 29.463 1.00 52.00 128 PRO A O 1
ATOM 1008 N N . VAL A 1 129 ? 20.958 14.152 27.685 1.00 49.28 129 VAL A N 1
ATOM 1009 C CA . VAL A 1 129 ? 22.170 13.385 27.390 1.00 49.28 129 VAL A CA 1
ATOM 1010 C C . VAL A 1 129 ? 23.314 14.037 28.154 1.00 49.28 129 VAL A C 1
ATOM 1012 O O . VAL A 1 129 ? 23.849 15.070 27.759 1.00 49.28 129 VAL A O 1
ATOM 1015 N N . ASP A 1 130 ? 23.683 13.430 29.287 1.00 49.16 130 ASP A N 1
ATOM 1016 C CA . ASP A 1 130 ? 24.892 13.788 30.031 1.00 49.16 130 ASP A CA 1
ATOM 1017 C C . ASP A 1 130 ? 26.103 13.709 29.076 1.00 49.16 130 ASP A C 1
ATOM 1019 O O . ASP A 1 130 ? 26.435 12.618 28.592 1.00 49.16 130 ASP A O 1
ATOM 1023 N N . PRO A 1 131 ? 26.811 14.824 28.813 1.00 47.91 131 PRO A N 1
ATOM 1024 C CA . PRO A 1 131 ? 27.962 14.848 27.911 1.00 47.91 131 PRO A CA 1
ATOM 1025 C C . PRO A 1 131 ? 29.145 13.982 28.389 1.00 47.91 131 PRO A C 1
ATOM 1027 O O . PRO A 1 131 ? 30.146 13.860 27.680 1.00 47.91 131 PRO A O 1
ATOM 1030 N N . ARG A 1 132 ? 29.063 13.352 29.571 1.00 48.19 132 ARG A N 1
ATOM 1031 C CA . ARG A 1 132 ? 30.042 12.372 30.069 1.00 48.19 132 ARG A CA 1
ATOM 1032 C C . ARG A 1 132 ? 29.866 10.955 29.516 1.00 48.19 132 ARG A C 1
ATOM 1034 O O . ARG A 1 132 ? 30.823 10.192 29.591 1.00 48.19 132 ARG A O 1
ATOM 1041 N N . VAL A 1 133 ? 28.718 10.597 28.935 1.00 47.69 133 VAL A N 1
ATOM 1042 C CA . VAL A 1 133 ? 28.465 9.214 28.464 1.00 47.69 133 VAL A CA 1
ATOM 1043 C C . VAL A 1 133 ? 29.095 8.930 27.088 1.00 47.69 133 VAL A C 1
ATOM 1045 O O . VAL A 1 133 ? 29.411 7.787 26.774 1.00 47.69 133 VAL A O 1
ATOM 1048 N N . TRP A 1 134 ? 29.400 9.958 26.290 1.00 40.97 134 TRP A N 1
ATOM 1049 C CA . TRP A 1 134 ? 29.974 9.796 24.943 1.00 40.97 134 TRP A CA 1
ATOM 1050 C C . TRP A 1 134 ? 31.511 9.654 24.882 1.00 40.97 134 TRP A C 1
ATOM 1052 O O . TRP A 1 134 ? 32.063 9.597 23.787 1.00 40.97 134 TRP A O 1
ATOM 1062 N N . ARG A 1 135 ? 32.232 9.581 26.015 1.00 42.78 135 ARG A N 1
ATOM 1063 C CA . ARG A 1 135 ? 33.710 9.426 26.027 1.00 42.78 135 ARG A CA 1
ATOM 1064 C C . ARG A 1 135 ? 34.236 7.997 26.208 1.00 42.78 135 ARG A C 1
ATOM 1066 O O . ARG A 1 135 ? 35.449 7.831 26.264 1.00 42.78 135 ARG A O 1
ATOM 1073 N N . GLU A 1 136 ? 33.386 6.972 26.257 1.00 41.44 136 GLU A N 1
ATOM 1074 C CA . GLU A 1 136 ? 33.838 5.583 26.488 1.00 41.44 136 GLU A CA 1
ATOM 1075 C C . GLU A 1 136 ? 33.505 4.587 25.366 1.00 41.44 136 GLU A C 1
ATOM 1077 O O . GLU A 1 136 ? 33.496 3.379 25.582 1.00 41.44 136 GLU A O 1
ATOM 1082 N N . CYS A 1 137 ? 33.313 5.051 24.131 1.00 45.59 137 CYS A N 1
ATOM 1083 C CA . CYS A 1 137 ? 33.298 4.173 22.955 1.00 45.59 137 CYS A CA 1
ATOM 1084 C C . CYS A 1 137 ? 34.136 4.785 21.821 1.00 45.59 137 CYS A C 1
ATOM 1086 O O . CYS A 1 137 ? 33.576 5.361 20.898 1.00 45.59 137 CYS A O 1
ATOM 1088 N N . ASN A 1 138 ? 35.465 4.643 21.972 1.00 37.53 138 ASN A N 1
ATOM 1089 C CA . ASN A 1 138 ? 36.575 4.822 21.010 1.00 37.53 138 ASN A CA 1
ATOM 1090 C C . ASN 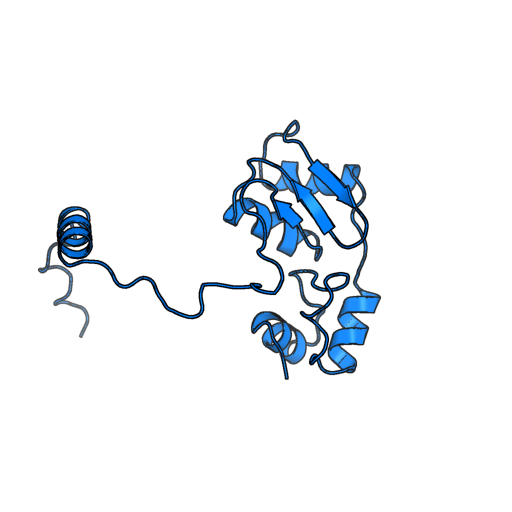A 1 138 ? 36.488 5.949 19.971 1.00 37.53 138 ASN A C 1
ATOM 1092 O O . ASN A 1 138 ? 35.865 5.733 18.908 1.00 37.53 138 ASN A O 1
#